Protein AF-A0AAW2HED7-F1 (afdb_monomer)

Mean predicted aligned error: 21.07 Å

InterPro domains:
  IPR002557 Chitin binding domain [PF01607] (7-56)
  IPR002557 Chitin binding domain [PS50940] (4-58)
  IPR002557 Chitin binding domain [SM00494] (5-58)
  IPR036508 Chitin binding domain superfamily [SSF57625] (6-62)
  IPR051940 Chitin-binding developmental regulator [PTHR23301] (7-84)

Foldseek 3Di:
DPPQQFDDAPDKAFDLQDQQWIFHHDPRHTDIDGHPDQWGQANVVRDTHHCVRSVNDNPPPPPPPVDDDDPDPDDDDDDDDDDDDDDDPDDDDPDDDDDDPPDDDDDDDDDPPPPPDDPDPDPDDPDDDD

pLDDT: mean 71.62, std 17.64, range [41.16, 96.69]

Solvent-accessible surface area (backbone atoms only — not comparable to full-atom values): 9237 Å² total; per-residue (Å²): 128,80,79,76,72,69,39,58,71,84,42,74,44,75,37,79,90,38,46,39,25,31,27,40,25,53,96,36,39,70,42,80,44,70,36,73,78,87,21,13,43,15,79,90,79,72,42,66,32,52,54,87,75,20,66,63,66,80,76,77,78,71,69,91,59,97,80,69,78,78,84,69,84,84,83,79,89,89,83,90,79,87,82,91,78,90,80,92,84,72,89,79,76,95,70,78,78,77,82,82,91,78,86,80,79,88,80,76,85,79,74,82,79,80,73,85,72,79,79,72,77,82,84,75,80,82,78,88,74,135

Radius of gyration: 33.47 Å; Cα contacts (8 Å, |Δi|>4): 113; chains: 1; bounding box: 69×90×71 Å

Secondary structure (DSSP, 8-state):
-PPP--PPTT-EEE-SS-TTEEEEEETTEEEEEE-STT-EEETTTTEEE-HHHHT--TT--S---S------------------------------PPP----------PPP-------PPP--------

Nearest PDB structures (foldseek):
  5hbf-assembly3_A  TM=8.554E-01  e=2.384E-03  Homo sapiens
  1dqc-assembly1_A  TM=6.980E-01  e=1.611E-03  Tachypleus tridentatus
  4zce-assembly1_B  TM=8.532E-01  e=6.779E-03  Dermatophagoides pteronyssinus
  8in6-assembly1_A  TM=8.258E-01  e=1.484E-02  Aplysia kurodai

Sequence (130 aa):
MKPVEFCEPGKYYPDPENCNAYYRCLLGELVKQYCLGGLHWNPETNVCDWPESAKCDKETFIQPDPSTTMSTPDSNEWGVSSTTETDDWWLTTTTRRPEEWWTNSPQTTERPMWTTEAVRPPMTTVRSYN

Organism: NCBI:txid328185

Structure (mmCIF, N/CA/C/O backbone):
data_AF-A0AAW2HED7-F1
#
_entry.id   AF-A0AAW2HED7-F1
#
loop_
_atom_site.group_PDB
_atom_site.id
_atom_site.type_symbol
_atom_site.label_atom_id
_atom_site.label_alt_id
_atom_site.label_comp_id
_atom_site.label_asy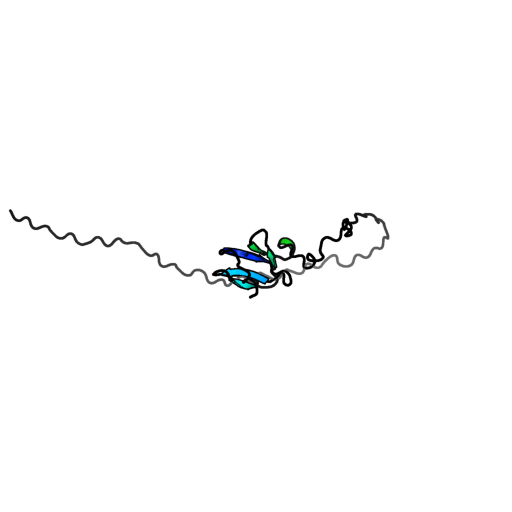m_id
_atom_site.label_entity_id
_atom_site.label_seq_id
_atom_site.pdbx_PDB_ins_code
_atom_site.Cartn_x
_atom_site.Cartn_y
_atom_site.Cartn_z
_atom_site.occupancy
_atom_site.B_iso_or_equiv
_atom_site.auth_seq_id
_atom_site.auth_comp_id
_atom_site.auth_asym_id
_atom_site.auth_atom_id
_atom_site.pdbx_PDB_model_num
ATOM 1 N N . MET A 1 1 ? -11.869 -16.720 23.137 1.00 47.03 1 MET A N 1
ATOM 2 C CA . MET A 1 1 ? -12.035 -15.614 22.170 1.00 47.03 1 MET A CA 1
ATOM 3 C C . MET A 1 1 ? -10.685 -15.422 21.508 1.00 47.03 1 MET A C 1
ATOM 5 O O . MET A 1 1 ? -9.718 -15.257 22.240 1.00 47.03 1 MET A O 1
ATOM 9 N N . LYS A 1 2 ? -10.575 -15.575 20.180 1.00 50.53 2 LYS A N 1
ATOM 10 C CA . LYS A 1 2 ? -9.324 -15.217 19.493 1.00 50.53 2 LYS A CA 1
ATOM 11 C C . LYS A 1 2 ? -9.091 -13.720 19.726 1.00 50.53 2 LYS A C 1
ATOM 13 O O . LYS A 1 2 ? -10.081 -12.986 19.677 1.00 50.53 2 LYS A O 1
ATOM 18 N N . PRO A 1 3 ? -7.863 -13.276 20.036 1.00 66.56 3 PRO A N 1
ATOM 19 C CA . PRO A 1 3 ? -7.585 -11.852 20.083 1.00 66.56 3 PRO A CA 1
ATOM 20 C C . PRO A 1 3 ? -7.974 -11.287 18.721 1.00 66.56 3 PRO A C 1
ATOM 22 O O . PRO A 1 3 ? -7.536 -11.793 17.689 1.00 66.56 3 PRO A O 1
ATOM 25 N N . VAL A 1 4 ? -8.889 -10.320 18.734 1.00 61.88 4 VAL A N 1
ATOM 26 C CA . VAL A 1 4 ? -9.180 -9.517 17.551 1.00 61.88 4 VAL A CA 1
ATOM 27 C C . VAL A 1 4 ? -7.843 -8.888 17.207 1.00 61.88 4 VAL A C 1
ATOM 29 O O . VAL A 1 4 ? -7.246 -8.243 18.070 1.00 61.88 4 VAL A O 1
ATOM 32 N N . GLU A 1 5 ? -7.310 -9.208 16.034 1.00 67.19 5 GLU A N 1
ATOM 33 C CA . GLU A 1 5 ? -6.019 -8.707 15.585 1.00 67.19 5 GLU A CA 1
ATOM 34 C C . GLU A 1 5 ? -6.178 -7.199 15.374 1.00 67.19 5 GLU A C 1
ATOM 36 O O . GLU A 1 5 ? -6.596 -6.727 14.321 1.00 67.19 5 GLU A O 1
ATOM 41 N N . PHE A 1 6 ? -5.992 -6.455 16.462 1.00 79.31 6 PHE A N 1
ATOM 42 C CA . PHE A 1 6 ? -6.182 -5.019 16.505 1.00 79.31 6 PHE A CA 1
ATOM 43 C C . PHE A 1 6 ? -5.044 -4.401 15.707 1.00 79.31 6 PHE A C 1
ATOM 45 O O . PHE A 1 6 ? -3.882 -4.465 16.107 1.00 79.31 6 PHE A O 1
ATOM 52 N N . CYS A 1 7 ? -5.383 -3.825 14.565 1.00 89.50 7 CYS A N 1
ATOM 53 C CA . CYS A 1 7 ? -4.440 -3.055 13.777 1.00 89.50 7 CYS A CA 1
ATOM 54 C C . CYS A 1 7 ? -4.417 -1.591 14.238 1.00 89.50 7 CYS A C 1
ATOM 56 O O . CYS A 1 7 ? -5.361 -1.092 14.858 1.00 89.50 7 CYS A O 1
ATOM 58 N N . GLU A 1 8 ? -3.343 -0.875 13.910 1.00 89.12 8 GLU A N 1
ATOM 59 C CA . GLU A 1 8 ? -3.239 0.557 14.192 1.00 89.12 8 GLU A CA 1
ATOM 60 C C . GLU A 1 8 ? -3.929 1.383 13.089 1.00 89.12 8 GLU A C 1
ATOM 62 O O . GLU A 1 8 ? -3.577 1.241 11.912 1.00 89.12 8 GLU A O 1
ATOM 67 N N . PRO A 1 9 ? -4.889 2.274 13.415 1.00 89.25 9 PRO A N 1
ATOM 68 C CA . PRO A 1 9 ? -5.552 3.112 12.419 1.00 89.25 9 PRO A CA 1
ATOM 69 C C . PRO A 1 9 ? -4.555 3.910 11.571 1.00 89.25 9 PRO A C 1
ATOM 71 O O . PRO A 1 9 ? -3.650 4.557 12.093 1.00 89.25 9 PRO A O 1
ATOM 74 N N . GLY A 1 10 ? -4.733 3.877 10.248 1.00 88.12 10 GLY A N 1
ATOM 75 C CA . GLY A 1 10 ? -3.834 4.552 9.305 1.00 88.12 10 GLY A CA 1
ATOM 76 C C . GLY A 1 10 ? -2.555 3.778 8.966 1.00 88.12 10 GLY A C 1
ATOM 77 O O . GLY A 1 10 ? -1.768 4.262 8.152 1.00 88.12 10 GLY A O 1
ATOM 78 N N . LYS A 1 11 ? -2.352 2.581 9.534 1.00 92.00 11 LYS A N 1
ATOM 79 C CA . LYS A 1 11 ? -1.313 1.645 9.090 1.00 92.00 11 LYS A CA 1
ATOM 80 C C . LYS A 1 11 ? -1.806 0.715 7.987 1.00 92.00 11 LYS A C 1
ATOM 82 O O . LYS A 1 11 ? -3.004 0.444 7.836 1.00 92.00 11 LYS A O 1
ATOM 87 N N . TYR A 1 12 ? -0.825 0.224 7.244 1.00 94.00 12 TYR A N 1
ATOM 88 C CA . TYR A 1 12 ? -0.974 -0.725 6.158 1.00 94.00 12 TYR A CA 1
ATOM 89 C C . TYR A 1 12 ? -0.082 -1.927 6.434 1.00 94.00 12 TYR A C 1
ATOM 91 O O . TYR A 1 12 ? 1.005 -1.776 6.991 1.00 94.00 12 TYR A O 1
ATOM 99 N N . TYR A 1 13 ? -0.544 -3.106 6.040 1.00 93.06 13 TYR A N 1
ATOM 100 C CA . TYR A 1 13 ? 0.163 -4.358 6.266 1.00 93.06 13 TYR A CA 1
ATOM 101 C C . TYR A 1 13 ? 0.216 -5.139 4.950 1.00 93.06 13 TYR A C 1
ATOM 103 O O . TYR A 1 13 ? -0.815 -5.244 4.284 1.00 93.06 13 TYR A O 1
ATOM 111 N N . PRO A 1 14 ? 1.378 -5.664 4.536 1.00 92.94 14 PRO A N 1
ATOM 112 C CA . PRO A 1 14 ? 1.464 -6.509 3.351 1.00 92.94 14 PRO A CA 1
ATOM 113 C C . PRO A 1 14 ? 0.683 -7.810 3.562 1.00 92.94 14 PRO A C 1
ATOM 115 O O . PRO A 1 14 ? 0.609 -8.321 4.681 1.00 92.94 14 PRO A O 1
ATOM 118 N N . ASP A 1 15 ? 0.114 -8.360 2.491 1.00 92.19 15 ASP A N 1
ATOM 119 C CA . ASP A 1 15 ? -0.393 -9.728 2.529 1.00 92.19 15 ASP A CA 1
ATOM 120 C C . ASP A 1 15 ? 0.764 -10.719 2.292 1.00 92.19 15 ASP A C 1
ATOM 122 O O . ASP A 1 15 ? 1.467 -10.596 1.287 1.00 92.19 15 ASP A O 1
ATOM 126 N N . PRO A 1 16 ? 0.984 -11.690 3.199 1.00 87.44 16 PRO A N 1
ATOM 127 C CA . PRO A 1 16 ? 2.124 -12.601 3.114 1.00 87.44 16 PRO A CA 1
ATOM 128 C C . PRO A 1 16 ? 1.988 -13.652 2.002 1.00 87.44 16 PRO A C 1
ATOM 130 O O . PRO A 1 16 ? 2.989 -14.200 1.551 1.00 87.44 16 PRO A O 1
ATOM 133 N N . GLU A 1 17 ? 0.770 -13.946 1.544 1.00 89.62 17 GLU A N 1
ATOM 134 C CA . GLU A 1 17 ? 0.503 -14.965 0.520 1.00 89.62 17 GLU A CA 1
ATOM 135 C C . GLU A 1 17 ? 0.346 -14.332 -0.870 1.00 89.62 17 GLU A C 1
ATOM 137 O O . GLU A 1 17 ? 0.643 -14.940 -1.908 1.00 89.62 17 GLU A O 1
ATOM 142 N N . ASN A 1 18 ? -0.113 -13.081 -0.915 1.00 91.69 18 ASN A N 1
ATOM 143 C CA . ASN A 1 18 ? -0.451 -12.390 -2.142 1.00 91.69 18 ASN A CA 1
ATOM 144 C C . ASN A 1 18 ? 0.184 -11.001 -2.225 1.00 91.69 18 ASN A C 1
ATOM 146 O O . ASN A 1 18 ? -0.369 -10.018 -1.760 1.00 91.69 18 ASN A O 1
ATOM 150 N N . CYS A 1 19 ? 1.274 -10.908 -2.982 1.00 93.56 19 CYS A N 1
ATOM 151 C CA . CYS A 1 19 ? 1.955 -9.654 -3.299 1.00 93.56 19 CYS A CA 1
ATOM 152 C C . CYS A 1 19 ? 1.088 -8.563 -3.932 1.00 93.56 19 CYS A C 1
ATOM 154 O O . CYS A 1 19 ? 1.420 -7.387 -3.822 1.00 93.56 19 CYS A O 1
ATOM 156 N N . ASN A 1 20 ? -0.002 -8.921 -4.611 1.00 95.31 20 ASN A N 1
ATOM 157 C CA . ASN A 1 20 ? -0.938 -7.943 -5.161 1.00 95.31 20 ASN A CA 1
ATOM 158 C C . ASN A 1 20 ? -1.915 -7.412 -4.095 1.00 95.31 20 ASN A C 1
ATOM 160 O O . ASN A 1 20 ? -2.642 -6.460 -4.358 1.00 95.31 20 ASN A O 1
ATOM 164 N N . ALA A 1 21 ? -1.945 -7.998 -2.898 1.00 95.06 21 ALA A N 1
ATOM 165 C CA . ALA A 1 21 ? -2.844 -7.618 -1.823 1.00 95.06 21 ALA A CA 1
ATOM 166 C C . ALA A 1 21 ? -2.115 -6.961 -0.644 1.00 95.06 21 ALA A C 1
ATOM 168 O O . ALA A 1 21 ? -0.947 -7.218 -0.359 1.00 95.06 21 ALA A O 1
ATOM 169 N N . TYR A 1 22 ? -2.851 -6.119 0.069 1.00 95.31 22 TYR A N 1
ATOM 170 C CA . TYR A 1 22 ? -2.434 -5.511 1.326 1.00 95.31 22 TYR A CA 1
ATOM 171 C C . TYR A 1 22 ? -3.654 -5.305 2.221 1.00 95.31 22 TYR A C 1
ATOM 173 O O . TYR A 1 22 ? -4.794 -5.332 1.759 1.00 95.31 22 TYR A O 1
ATOM 181 N N . TYR A 1 23 ? -3.438 -5.075 3.506 1.00 95.50 23 TYR A N 1
ATOM 182 C CA . TYR A 1 23 ? -4.482 -4.767 4.468 1.00 95.50 23 TYR A CA 1
ATOM 183 C C . TYR A 1 23 ? -4.377 -3.315 4.902 1.00 95.50 23 TYR A C 1
ATOM 185 O O . TYR A 1 23 ? -3.292 -2.821 5.209 1.00 95.50 23 TYR A O 1
ATOM 193 N N . ARG A 1 24 ? -5.518 -2.632 4.963 1.00 94.38 24 ARG A N 1
ATOM 194 C CA . ARG A 1 24 ? -5.629 -1.285 5.518 1.00 94.38 24 ARG A CA 1
ATOM 195 C C . ARG A 1 24 ? -6.393 -1.347 6.826 1.00 94.38 24 ARG A C 1
ATOM 197 O O . ARG A 1 24 ? -7.462 -1.953 6.878 1.00 94.38 24 ARG A O 1
ATOM 204 N N . CYS A 1 25 ? -5.865 -0.704 7.860 1.00 93.50 25 CYS A N 1
ATOM 205 C CA . CYS A 1 25 ? -6.548 -0.683 9.140 1.00 93.50 25 CYS A CA 1
ATOM 206 C C . CYS A 1 25 ? -7.688 0.339 9.153 1.00 93.50 25 CYS A C 1
ATOM 208 O O . CYS A 1 25 ? -7.445 1.550 9.083 1.00 93.50 25 CYS A O 1
ATOM 210 N N . LEU A 1 26 ? -8.925 -0.142 9.272 1.00 90.06 26 LEU A N 1
ATOM 211 C CA . LEU A 1 26 ? -10.129 0.675 9.394 1.00 90.06 26 LEU A CA 1
ATOM 212 C C . LEU A 1 26 ? -10.843 0.308 10.694 1.00 90.06 26 LEU A C 1
ATOM 214 O O . LEU A 1 26 ? -11.253 -0.828 10.875 1.00 90.06 26 LEU A O 1
ATOM 218 N N . LEU A 1 27 ? -10.990 1.275 11.605 1.00 88.62 27 LEU A N 1
ATOM 219 C CA . LEU A 1 27 ? -11.689 1.090 12.888 1.00 88.62 27 LEU A CA 1
ATOM 220 C C . LEU A 1 27 ? -11.161 -0.087 13.741 1.00 88.62 27 LEU A C 1
ATOM 222 O O . LEU A 1 27 ? -11.912 -0.679 14.507 1.00 88.62 27 LEU A O 1
ATOM 226 N N . GLY A 1 28 ? -9.864 -0.400 13.633 1.00 88.12 28 GLY A N 1
ATOM 227 C CA . GLY A 1 28 ? -9.235 -1.517 14.350 1.00 88.12 28 GLY A CA 1
ATOM 228 C C . GLY A 1 28 ? -9.355 -2.870 13.644 1.00 88.12 28 GLY A C 1
ATOM 229 O O . GLY A 1 28 ? -8.878 -3.864 14.182 1.00 88.12 28 GLY A O 1
ATOM 230 N N . GLU A 1 29 ? -9.936 -2.909 12.442 1.00 89.44 29 GLU A N 1
ATOM 231 C CA . GLU A 1 29 ? -10.059 -4.111 11.619 1.00 89.44 29 GLU A CA 1
ATOM 232 C C . GLU A 1 29 ? -9.194 -4.021 10.354 1.00 89.44 29 GLU A C 1
ATOM 234 O O . GLU A 1 29 ? -9.135 -2.991 9.671 1.00 89.44 29 GLU A O 1
ATOM 239 N N . LEU A 1 30 ? -8.516 -5.123 10.027 1.00 91.31 30 LEU A N 1
ATOM 240 C CA . LEU A 1 30 ? -7.738 -5.259 8.800 1.00 91.31 30 LEU A CA 1
ATOM 241 C C . LEU A 1 30 ? -8.671 -5.517 7.617 1.00 91.31 30 LEU A C 1
ATOM 243 O O . LEU A 1 30 ? -9.271 -6.583 7.491 1.00 91.31 30 LEU A O 1
ATOM 247 N N . VAL A 1 31 ? -8.751 -4.552 6.707 1.00 93.25 31 VAL A N 1
ATOM 248 C CA . VAL A 1 31 ? -9.537 -4.677 5.481 1.00 93.25 31 VAL A CA 1
ATOM 249 C C . VAL A 1 31 ? -8.606 -4.959 4.312 1.00 93.25 31 VAL A C 1
ATOM 251 O O . VAL A 1 31 ? -7.773 -4.123 3.959 1.00 93.25 31 VAL A O 1
ATOM 254 N N . LYS A 1 32 ? -8.761 -6.135 3.694 1.00 95.38 32 LYS A N 1
ATOM 255 C CA . LYS A 1 32 ? -7.976 -6.550 2.525 1.00 95.38 32 LYS A CA 1
ATOM 256 C C . LYS A 1 32 ? -8.301 -5.679 1.315 1.00 95.38 32 LYS A C 1
ATOM 258 O O . LYS A 1 32 ? -9.469 -5.425 1.022 1.00 95.38 32 LYS A O 1
ATOM 263 N N . GLN A 1 33 ? -7.275 -5.237 0.612 1.00 96.19 33 GLN A N 1
ATOM 264 C CA . GLN A 1 33 ? -7.314 -4.418 -0.592 1.00 96.19 33 GLN A CA 1
ATOM 265 C C . GLN A 1 33 ? -6.356 -5.015 -1.624 1.00 96.19 33 GLN A C 1
ATOM 267 O O . GLN A 1 33 ? -5.424 -5.733 -1.269 1.00 96.19 33 GLN A O 1
ATOM 272 N N . TYR A 1 34 ? -6.588 -4.707 -2.897 1.00 96.56 34 TYR A N 1
ATOM 273 C CA . TYR A 1 34 ? -5.767 -5.188 -4.002 1.00 96.56 34 TYR A CA 1
ATOM 274 C C . TYR A 1 34 ? -5.201 -4.016 -4.791 1.00 96.56 34 TYR A C 1
ATOM 276 O O . TYR A 1 34 ? -5.876 -3.004 -5.006 1.00 96.56 34 TYR A O 1
ATOM 284 N N . CYS A 1 35 ? -3.956 -4.164 -5.216 1.00 96.50 35 CYS A N 1
ATOM 285 C CA . CYS A 1 35 ? -3.306 -3.275 -6.152 1.00 96.50 35 CYS A CA 1
ATOM 286 C C . CYS A 1 35 ? -3.898 -3.457 -7.553 1.00 96.50 35 CYS A C 1
ATOM 288 O O . CYS A 1 35 ? -4.297 -4.552 -7.952 1.00 96.50 35 CYS A O 1
ATOM 290 N N . LEU A 1 36 ? -3.972 -2.366 -8.314 1.00 96.00 36 LEU A N 1
ATOM 291 C CA . LEU A 1 36 ? -4.511 -2.409 -9.670 1.00 96.00 36 LEU A CA 1
ATOM 292 C C . LEU A 1 36 ? -3.549 -3.144 -10.610 1.00 96.00 36 LEU A C 1
ATOM 294 O O . LEU A 1 36 ? -2.350 -2.875 -10.620 1.00 96.00 36 LEU A O 1
ATOM 298 N N . GLY A 1 37 ? -4.092 -4.032 -11.444 1.00 92.81 37 GLY A N 1
ATOM 299 C CA . GLY A 1 37 ? -3.314 -4.774 -12.436 1.00 92.81 37 GLY A CA 1
ATOM 300 C C . GLY A 1 37 ? -2.252 -5.681 -11.808 1.00 92.81 37 GLY A C 1
ATOM 301 O O . GLY A 1 37 ? -2.445 -6.220 -10.724 1.00 92.81 37 GLY A O 1
ATOM 302 N N . GLY A 1 38 ? -1.125 -5.850 -12.499 1.00 92.00 38 GLY A N 1
ATOM 303 C CA . GLY A 1 38 ? 0.016 -6.651 -12.034 1.00 92.00 38 GLY A CA 1
ATOM 304 C C . GLY A 1 38 ? 0.939 -5.939 -11.038 1.00 92.00 38 GLY A C 1
ATOM 305 O O . GLY A 1 38 ? 2.095 -6.331 -10.918 1.00 92.00 38 GLY A O 1
ATOM 306 N N . LEU A 1 39 ? 0.477 -4.872 -10.376 1.00 96.12 39 LEU A N 1
ATOM 307 C CA . LEU A 1 39 ? 1.266 -4.152 -9.375 1.00 96.12 39 LEU A CA 1
ATOM 308 C C . LEU A 1 39 ? 1.301 -4.919 -8.052 1.00 96.12 39 LEU A C 1
ATOM 310 O O . LEU A 1 39 ? 0.348 -5.616 -7.695 1.00 96.12 39 LEU A O 1
ATOM 314 N N . HIS A 1 40 ? 2.387 -4.756 -7.311 1.00 96.19 40 HIS A N 1
ATOM 315 C CA . HIS A 1 40 ? 2.599 -5.362 -6.005 1.00 96.19 40 HIS A CA 1
ATOM 316 C C . HIS A 1 40 ? 2.628 -4.294 -4.913 1.00 96.19 40 HIS A C 1
ATOM 318 O O . HIS A 1 40 ? 3.036 -3.156 -5.139 1.00 96.19 40 HIS A O 1
ATOM 324 N N . TRP A 1 41 ? 2.185 -4.659 -3.716 1.00 96.62 41 TRP A N 1
ATOM 325 C CA . TRP A 1 41 ? 2.271 -3.780 -2.562 1.00 96.62 41 TRP A CA 1
ATOM 326 C C . TRP A 1 41 ? 3.729 -3.607 -2.129 1.00 96.62 41 TRP A C 1
ATOM 328 O O . TRP A 1 41 ? 4.403 -4.590 -1.824 1.00 96.62 41 TRP A O 1
ATOM 338 N N . ASN A 1 42 ? 4.196 -2.361 -2.075 1.00 95.56 42 ASN A N 1
ATOM 339 C CA . ASN A 1 42 ? 5.505 -2.003 -1.548 1.00 95.56 42 ASN A CA 1
ATOM 340 C C . ASN A 1 42 ? 5.356 -1.528 -0.084 1.00 95.56 42 ASN A C 1
ATOM 342 O O . ASN A 1 42 ? 4.831 -0.433 0.151 1.00 95.56 42 ASN A O 1
ATOM 346 N N . PRO A 1 43 ? 5.807 -2.312 0.917 1.00 92.25 43 PRO A N 1
ATOM 347 C CA . PRO A 1 43 ? 5.690 -1.940 2.327 1.00 92.25 43 PRO A CA 1
ATOM 348 C C . PRO A 1 43 ? 6.636 -0.801 2.744 1.00 92.25 43 PRO A C 1
ATOM 350 O O . PRO A 1 43 ? 6.383 -0.161 3.764 1.00 92.25 43 PRO A O 1
ATOM 353 N N . GLU A 1 44 ? 7.696 -0.511 1.979 1.00 92.81 44 GLU A N 1
ATOM 354 C CA . GLU A 1 44 ? 8.621 0.594 2.277 1.00 92.81 44 GLU A CA 1
ATOM 355 C C . GLU A 1 44 ? 7.969 1.952 1.993 1.00 92.81 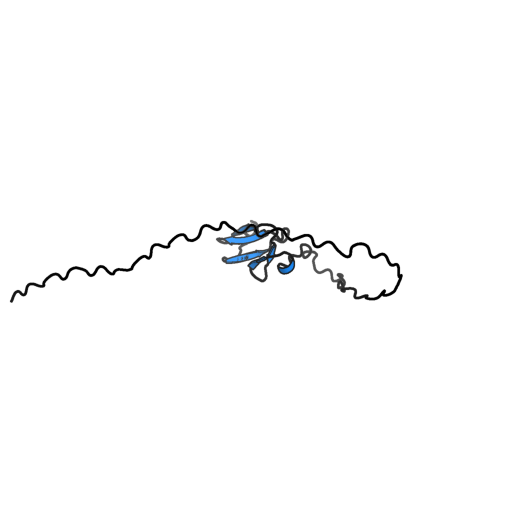44 GLU A C 1
ATOM 357 O O . GLU A 1 44 ? 8.098 2.901 2.768 1.00 92.81 44 GLU A O 1
ATOM 362 N N . THR A 1 45 ? 7.230 2.040 0.887 1.00 94.44 45 THR A N 1
ATOM 363 C CA . THR A 1 45 ? 6.598 3.280 0.413 1.00 94.44 45 THR A CA 1
ATOM 364 C C . THR A 1 45 ? 5.096 3.340 0.695 1.00 94.44 45 THR A C 1
ATOM 366 O O . THR A 1 45 ? 4.490 4.400 0.545 1.00 94.44 45 THR A O 1
ATOM 369 N N . ASN A 1 46 ? 4.499 2.238 1.159 1.00 94.56 46 ASN A N 1
ATOM 370 C CA . ASN A 1 46 ? 3.060 2.071 1.381 1.00 94.56 46 ASN A CA 1
ATOM 371 C C . ASN A 1 46 ? 2.210 2.396 0.142 1.00 94.56 46 ASN A C 1
ATOM 373 O O . ASN A 1 46 ? 1.142 3.009 0.245 1.00 94.56 46 ASN A O 1
ATOM 377 N N . VAL A 1 47 ? 2.688 2.000 -1.037 1.00 95.38 47 VAL A N 1
ATOM 378 C CA . VAL A 1 47 ? 1.965 2.160 -2.303 1.00 95.38 47 VAL A CA 1
ATOM 379 C C . VAL A 1 47 ? 2.076 0.906 -3.160 1.00 95.38 47 VAL A C 1
ATOM 381 O O . VAL A 1 47 ? 2.947 0.063 -2.967 1.00 95.38 47 VAL A O 1
ATOM 384 N N . CYS A 1 48 ? 1.172 0.786 -4.127 1.00 96.69 48 CYS A N 1
ATOM 385 C CA . CYS A 1 48 ? 1.278 -0.223 -5.169 1.00 96.69 48 CYS A CA 1
ATOM 386 C C . CYS A 1 48 ? 2.336 0.205 -6.186 1.00 96.69 48 CYS A C 1
ATOM 388 O O . CYS A 1 48 ? 2.216 1.279 -6.776 1.00 96.69 48 CYS A O 1
ATOM 390 N N . ASP A 1 49 ? 3.336 -0.639 -6.396 1.00 96.62 49 ASP A N 1
ATOM 391 C CA . ASP A 1 49 ? 4.471 -0.388 -7.278 1.00 96.62 49 ASP A CA 1
ATOM 392 C C . ASP A 1 49 ? 4.735 -1.608 -8.173 1.00 96.62 49 ASP A C 1
ATOM 394 O O . ASP A 1 49 ? 4.084 -2.653 -8.062 1.00 96.62 49 ASP A O 1
ATOM 398 N N . TRP A 1 50 ? 5.669 -1.479 -9.104 1.00 95.38 50 TRP A N 1
ATOM 399 C CA . TRP A 1 50 ? 6.084 -2.582 -9.955 1.00 95.38 50 TRP A CA 1
ATOM 400 C C . TRP A 1 50 ? 6.702 -3.715 -9.124 1.00 95.38 50 TRP A C 1
ATOM 402 O O . TRP A 1 50 ? 7.400 -3.435 -8.146 1.00 95.38 50 TRP A O 1
ATOM 412 N N . PRO A 1 51 ? 6.508 -4.989 -9.516 1.00 92.50 51 PRO A N 1
ATOM 413 C CA . PRO A 1 51 ? 7.040 -6.144 -8.786 1.00 92.50 51 PRO A CA 1
ATOM 414 C C . PRO A 1 51 ? 8.537 -6.051 -8.459 1.00 92.50 51 PRO A C 1
ATOM 416 O O . PRO A 1 51 ? 8.945 -6.426 -7.363 1.00 92.50 51 PRO A O 1
ATOM 419 N N . GLU A 1 52 ? 9.329 -5.495 -9.380 1.00 90.38 52 GLU A N 1
ATOM 420 C CA . GLU A 1 52 ? 10.779 -5.285 -9.251 1.00 90.38 52 GLU A CA 1
ATOM 421 C C . GLU A 1 52 ? 11.148 -4.303 -8.123 1.00 90.38 52 GLU A C 1
ATOM 423 O O . GLU A 1 52 ? 12.165 -4.472 -7.453 1.00 90.38 52 GLU A O 1
ATOM 428 N N . SER A 1 53 ? 10.309 -3.288 -7.898 1.00 93.44 53 SER A N 1
ATOM 429 C CA . SER A 1 53 ? 10.494 -2.260 -6.865 1.00 93.44 53 SER A CA 1
ATOM 430 C C . SER A 1 53 ? 9.893 -2.685 -5.524 1.00 93.44 53 SER A C 1
ATOM 432 O O . SER A 1 53 ? 10.482 -2.462 -4.468 1.00 93.44 53 SER A O 1
ATOM 434 N N . ALA A 1 54 ? 8.731 -3.345 -5.561 1.00 91.75 54 ALA A N 1
ATOM 435 C CA . ALA A 1 54 ? 8.000 -3.771 -4.373 1.00 91.75 54 ALA A CA 1
ATOM 436 C C . ALA A 1 54 ? 8.713 -4.867 -3.568 1.00 91.75 54 ALA A C 1
ATOM 438 O O . ALA A 1 54 ? 8.398 -5.026 -2.390 1.00 91.75 54 ALA A O 1
ATOM 439 N N 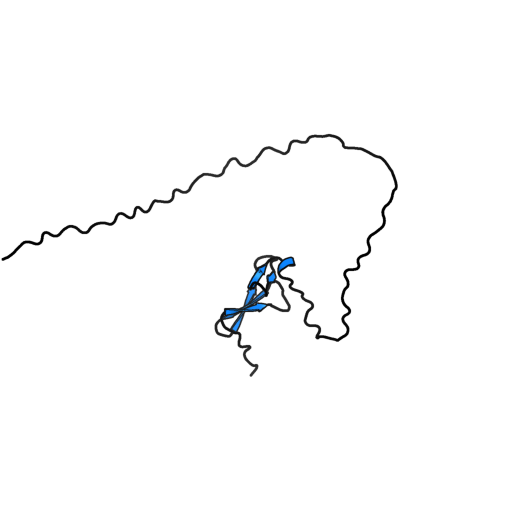. LYS A 1 55 ? 9.635 -5.621 -4.194 1.00 86.75 55 LYS A N 1
ATOM 440 C CA . LYS A 1 55 ? 10.425 -6.702 -3.567 1.00 86.75 55 LYS A CA 1
ATOM 441 C C . LYS A 1 55 ? 9.570 -7.632 -2.701 1.00 86.75 55 LYS A C 1
ATOM 443 O O . LYS A 1 55 ? 9.930 -8.003 -1.588 1.00 86.75 55 LYS A O 1
ATOM 448 N N . CYS A 1 56 ? 8.381 -7.960 -3.201 1.00 86.19 56 CYS A N 1
ATOM 449 C CA . CYS A 1 56 ? 7.505 -8.888 -2.511 1.00 86.19 56 CYS A CA 1
ATOM 450 C C . CYS A 1 56 ? 7.994 -10.314 -2.765 1.00 86.19 56 CYS A C 1
ATOM 452 O O . CYS A 1 56 ? 7.629 -10.943 -3.763 1.00 86.19 56 CYS A O 1
ATOM 454 N N . ASP A 1 57 ? 8.827 -10.805 -1.855 1.00 76.88 57 ASP A N 1
ATOM 455 C CA . ASP A 1 57 ? 9.309 -12.176 -1.865 1.00 76.88 57 ASP A CA 1
ATOM 456 C C . ASP A 1 57 ? 8.295 -13.072 -1.152 1.00 76.88 57 ASP A C 1
ATOM 458 O O . ASP A 1 57 ? 8.124 -13.015 0.066 1.00 76.88 57 ASP A O 1
ATOM 462 N N . LYS A 1 58 ? 7.632 -13.952 -1.910 1.00 65.62 58 LYS A N 1
ATOM 463 C CA . LYS A 1 58 ? 6.683 -14.952 -1.378 1.00 65.62 58 LYS A CA 1
ATOM 464 C C . LYS A 1 58 ? 7.355 -16.019 -0.490 1.00 65.62 58 LYS A C 1
ATOM 466 O O . LYS A 1 58 ? 6.680 -16.926 -0.016 1.00 65.62 58 LYS A O 1
ATOM 471 N N . GLU A 1 59 ? 8.670 -15.936 -0.278 1.00 59.94 59 GLU A N 1
ATOM 472 C CA . GLU A 1 59 ? 9.492 -16.975 0.357 1.00 59.94 59 GLU A CA 1
ATOM 473 C C . GLU A 1 59 ? 10.066 -16.591 1.731 1.00 59.94 59 GLU A C 1
ATOM 475 O O . GLU A 1 59 ? 11.056 -17.164 2.174 1.00 59.94 59 GLU A O 1
ATOM 480 N N . THR A 1 60 ? 9.463 -15.652 2.462 1.00 51.03 60 THR A N 1
ATOM 481 C CA . THR A 1 60 ? 9.977 -15.247 3.789 1.00 51.03 60 THR A CA 1
ATOM 482 C C . THR A 1 60 ? 9.041 -15.579 4.947 1.00 51.03 60 THR A C 1
ATOM 484 O O . THR A 1 60 ? 8.756 -14.740 5.789 1.00 51.03 60 THR A O 1
ATOM 487 N N . PHE A 1 61 ? 8.624 -16.847 5.047 1.00 50.75 61 PHE A N 1
ATOM 488 C CA . PHE A 1 61 ? 8.227 -17.446 6.336 1.00 50.75 61 PHE A CA 1
ATOM 489 C C . PHE A 1 61 ? 8.726 -18.891 6.526 1.00 50.75 61 PHE A C 1
ATOM 491 O O . PHE A 1 61 ? 8.162 -19.643 7.323 1.00 50.75 61 PHE A O 1
ATOM 498 N N . ILE A 1 62 ? 9.829 -19.286 5.876 1.00 48.72 62 ILE A N 1
ATOM 499 C CA . ILE A 1 62 ? 10.691 -20.293 6.505 1.00 48.72 62 ILE A CA 1
ATOM 500 C C . ILE A 1 62 ? 11.388 -19.541 7.640 1.00 48.72 62 ILE A C 1
ATOM 502 O O . ILE A 1 62 ? 12.070 -18.544 7.412 1.00 48.72 62 ILE A O 1
ATOM 506 N N . GLN A 1 63 ? 11.113 -19.952 8.877 1.00 51.53 63 GLN A N 1
ATOM 507 C CA . GLN A 1 63 ? 11.801 -19.470 10.075 1.00 51.53 63 GLN A CA 1
ATOM 508 C C . GLN A 1 63 ? 13.319 -19.424 9.832 1.00 51.53 63 GLN A C 1
ATOM 510 O O . GLN A 1 63 ? 13.793 -20.196 9.002 1.00 51.53 63 GLN A O 1
ATOM 515 N N . PRO A 1 64 ? 14.098 -18.577 10.531 1.00 46.72 64 PRO A N 1
ATOM 516 C CA . PRO A 1 64 ? 15.551 -18.635 10.439 1.00 46.72 64 PRO A CA 1
ATOM 517 C C . PRO A 1 64 ? 16.032 -20.002 10.942 1.00 46.72 64 PRO A C 1
ATOM 519 O O . PRO A 1 64 ? 16.328 -20.185 12.120 1.00 46.72 64 PRO A O 1
ATOM 522 N N . ASP A 1 65 ? 16.090 -20.979 10.047 1.00 56.88 65 ASP A N 1
ATOM 523 C CA . ASP A 1 65 ? 17.001 -22.089 10.183 1.00 56.88 65 ASP A CA 1
ATOM 524 C C . ASP A 1 65 ? 18.400 -21.491 9.952 1.00 56.88 65 ASP A C 1
ATOM 526 O O . ASP A 1 65 ? 18.606 -20.782 8.962 1.00 56.88 65 ASP A O 1
ATOM 530 N N . PRO A 1 66 ? 19.375 -21.704 10.851 1.00 55.03 66 PRO A N 1
ATOM 531 C CA . PRO A 1 66 ? 20.742 -21.218 10.670 1.00 55.03 66 PRO A CA 1
ATOM 532 C C . PRO A 1 66 ? 21.465 -21.822 9.447 1.00 55.03 66 PRO A C 1
ATOM 534 O O . PRO A 1 66 ? 22.656 -21.568 9.262 1.00 55.03 66 PRO A O 1
ATOM 537 N N . SER A 1 67 ? 20.787 -22.594 8.596 1.00 54.03 67 SER A N 1
ATOM 538 C CA . SER A 1 67 ? 21.308 -23.114 7.339 1.00 54.03 67 SER A CA 1
ATOM 539 C C . SER A 1 67 ? 20.508 -22.614 6.129 1.00 54.03 67 SER A C 1
ATOM 541 O O . SER A 1 67 ? 19.776 -23.351 5.478 1.00 54.03 67 SER A O 1
ATOM 543 N N . THR A 1 68 ? 20.651 -21.343 5.762 1.00 48.91 68 THR A N 1
ATOM 544 C CA . THR A 1 68 ? 20.429 -20.940 4.364 1.00 48.91 68 THR A CA 1
ATOM 545 C C . THR A 1 68 ? 21.596 -20.082 3.924 1.00 48.91 68 THR A C 1
ATOM 547 O O . THR A 1 68 ? 21.666 -18.873 4.129 1.00 48.91 68 THR A O 1
ATOM 550 N N . THR A 1 69 ? 22.573 -20.809 3.395 1.00 46.19 69 THR A N 1
ATOM 551 C CA . THR A 1 69 ? 23.700 -20.354 2.597 1.00 46.19 69 THR A CA 1
ATOM 552 C C . THR A 1 69 ? 23.300 -19.180 1.713 1.00 46.19 69 THR A C 1
ATOM 554 O O . THR A 1 69 ? 22.356 -19.277 0.934 1.00 46.19 69 THR A O 1
ATOM 557 N N . MET A 1 70 ? 24.051 -18.085 1.844 1.00 54.94 70 MET A N 1
ATOM 558 C CA . MET A 1 70 ? 24.083 -16.968 0.908 1.00 54.94 70 MET A CA 1
ATOM 559 C C . MET A 1 70 ? 23.999 -17.487 -0.529 1.00 54.94 70 MET A C 1
ATOM 561 O O . MET A 1 70 ? 24.927 -18.148 -0.996 1.00 54.94 70 MET A O 1
ATOM 565 N N . SER A 1 71 ? 22.926 -17.157 -1.243 1.00 48.19 71 SER A N 1
ATOM 566 C CA . SER A 1 71 ? 22.946 -17.201 -2.702 1.00 48.19 71 SER A CA 1
ATOM 567 C C . SER A 1 71 ? 23.902 -16.110 -3.166 1.00 48.19 71 SER A C 1
ATOM 569 O O . SER A 1 71 ? 23.551 -14.935 -3.273 1.00 48.19 71 SER A O 1
ATOM 571 N N . THR A 1 72 ? 25.156 -16.500 -3.354 1.00 57.50 72 THR A N 1
ATOM 572 C CA . THR A 1 72 ? 26.160 -15.732 -4.077 1.00 57.50 72 THR A CA 1
ATOM 573 C C . THR A 1 72 ? 25.649 -15.442 -5.492 1.00 57.50 72 THR A C 1
ATOM 575 O O . THR A 1 72 ? 25.170 -16.370 -6.147 1.00 57.50 72 THR A O 1
ATOM 578 N N . PRO A 1 73 ? 25.772 -14.213 -6.021 1.00 56.19 73 PRO A N 1
ATOM 579 C CA . PRO A 1 73 ? 25.776 -14.024 -7.463 1.00 56.19 73 PRO A CA 1
ATOM 580 C C . PRO A 1 73 ? 27.071 -14.650 -7.988 1.00 56.19 73 PRO A C 1
ATOM 582 O O . PRO A 1 73 ? 28.159 -14.123 -7.758 1.00 56.19 73 PRO A O 1
ATOM 585 N N . ASP A 1 74 ? 26.957 -15.819 -8.614 1.00 52.91 74 ASP A N 1
ATOM 586 C CA . ASP A 1 74 ? 28.079 -16.494 -9.258 1.00 52.91 74 ASP A CA 1
ATOM 587 C C . ASP A 1 74 ? 28.534 -15.637 -10.444 1.00 52.91 74 ASP A C 1
ATOM 589 O O . ASP A 1 74 ? 27.919 -15.585 -11.510 1.00 52.91 74 ASP A O 1
ATOM 593 N N . SER A 1 75 ? 29.587 -14.866 -10.203 1.00 65.38 75 SER A N 1
ATOM 594 C CA . SER A 1 75 ? 30.371 -14.208 -11.227 1.00 65.38 75 SER A CA 1
ATOM 595 C C . SER A 1 75 ? 31.299 -15.242 -11.859 1.00 65.38 75 SER A C 1
ATOM 597 O O . SER A 1 75 ? 32.370 -15.519 -11.315 1.00 65.38 75 SER A O 1
ATOM 599 N N . ASN A 1 76 ? 30.940 -15.764 -13.030 1.00 65.81 76 ASN A N 1
ATOM 600 C CA . ASN A 1 76 ? 31.924 -16.321 -13.952 1.00 65.81 76 ASN A CA 1
ATOM 601 C C . ASN A 1 76 ? 31.667 -15.892 -15.406 1.00 65.81 76 ASN A C 1
ATOM 603 O O . ASN A 1 76 ? 30.855 -16.422 -16.157 1.00 65.81 76 ASN A O 1
ATOM 607 N N . GLU A 1 77 ? 32.438 -14.880 -15.779 1.00 58.09 77 GLU A N 1
ATOM 608 C CA . GLU A 1 77 ? 32.712 -14.399 -17.124 1.00 58.09 77 GLU A CA 1
ATOM 609 C C . GLU A 1 77 ? 33.826 -15.274 -17.755 1.00 58.09 77 GLU A C 1
ATOM 611 O O . GLU A 1 77 ? 34.806 -15.574 -17.077 1.00 58.09 77 GLU A O 1
ATOM 616 N N . TRP A 1 78 ? 33.683 -15.632 -19.041 1.00 48.31 78 TRP A N 1
ATOM 617 C CA . TRP A 1 78 ? 34.702 -15.734 -20.118 1.00 48.31 78 TRP A CA 1
ATOM 618 C C . TRP A 1 78 ? 34.581 -16.957 -21.036 1.00 48.31 78 TRP A C 1
ATOM 620 O O . TRP A 1 78 ? 34.803 -18.102 -20.656 1.00 48.31 78 TRP A O 1
ATOM 630 N N . GLY A 1 79 ? 34.348 -16.650 -22.314 1.00 41.16 79 GLY A N 1
ATOM 631 C CA . GLY A 1 79 ? 34.417 -17.569 -23.444 1.00 41.16 79 GLY A CA 1
ATOM 632 C C . GLY A 1 79 ? 34.343 -16.819 -24.775 1.00 41.16 79 GLY A C 1
ATOM 633 O O . GLY A 1 79 ? 33.485 -17.106 -25.600 1.00 41.16 79 GLY A O 1
ATOM 634 N N . VAL A 1 80 ? 35.210 -15.823 -24.981 1.00 49.41 80 VAL A N 1
ATOM 635 C CA . VAL A 1 80 ? 35.505 -15.297 -26.324 1.00 49.41 80 VAL A CA 1
ATOM 636 C C . VAL A 1 80 ? 36.445 -16.284 -27.025 1.00 49.41 80 VAL A C 1
ATOM 638 O O . VAL A 1 80 ? 37.540 -16.530 -26.529 1.00 49.41 80 VAL A O 1
ATOM 641 N N . SER A 1 81 ? 36.046 -16.846 -28.174 1.00 50.97 81 SER A N 1
ATOM 642 C CA . SER A 1 81 ? 36.556 -16.427 -29.496 1.00 50.97 81 SER A CA 1
ATOM 643 C C . SER A 1 81 ? 36.196 -17.402 -30.636 1.00 50.97 81 SER A C 1
ATOM 645 O O . SER A 1 81 ? 36.436 -18.600 -30.547 1.00 50.97 81 SER A O 1
ATOM 647 N N . SER A 1 82 ? 35.748 -16.807 -31.748 1.00 54.12 82 SER A N 1
ATOM 648 C CA . SER A 1 82 ? 36.028 -17.164 -33.150 1.00 54.12 82 SER A CA 1
ATOM 649 C C . SER A 1 82 ? 35.595 -18.524 -33.718 1.00 54.12 82 SER A C 1
ATOM 651 O O . SER A 1 82 ? 36.367 -19.476 -33.735 1.00 54.12 82 SER A O 1
ATOM 653 N N . THR A 1 83 ? 34.478 -18.514 -34.450 1.00 50.91 83 THR A N 1
ATOM 654 C CA . THR A 1 83 ? 34.464 -19.083 -35.809 1.00 50.91 83 THR A CA 1
ATOM 655 C C . THR A 1 83 ? 33.864 -18.068 -36.773 1.00 50.91 83 THR A C 1
ATOM 657 O O . THR A 1 83 ? 32.708 -17.669 -36.656 1.00 50.91 83 THR A O 1
ATOM 660 N N . THR A 1 84 ? 34.704 -17.621 -37.697 1.00 53.53 84 THR A N 1
ATOM 661 C CA . THR A 1 84 ? 34.359 -16.934 -38.937 1.00 53.53 84 THR A CA 1
ATOM 662 C C . THR A 1 84 ? 33.411 -17.787 -39.772 1.00 53.53 84 THR A C 1
ATOM 664 O O . THR A 1 84 ? 33.810 -18.874 -40.173 1.00 53.53 84 THR A O 1
ATOM 667 N N . GLU A 1 85 ? 32.235 -17.274 -40.125 1.00 59.41 85 GLU A N 1
ATOM 668 C CA . GLU A 1 85 ? 31.684 -17.539 -41.454 1.00 59.41 85 GLU A CA 1
ATOM 669 C C . GLU A 1 85 ? 30.751 -16.405 -41.876 1.00 59.41 85 GLU A C 1
ATOM 671 O O . GLU A 1 85 ? 29.811 -16.011 -41.190 1.00 59.41 85 GLU A O 1
ATOM 676 N N . THR A 1 86 ? 31.144 -15.822 -42.994 1.00 57.25 86 THR A N 1
ATOM 677 C CA . THR A 1 86 ? 30.495 -14.787 -43.778 1.00 57.25 86 THR A CA 1
ATOM 678 C C . THR A 1 86 ? 29.179 -15.297 -44.349 1.00 57.25 86 THR A C 1
ATOM 680 O O . THR A 1 86 ? 29.214 -16.283 -45.071 1.00 57.25 86 THR A O 1
ATOM 683 N N . ASP A 1 87 ? 28.070 -14.588 -44.139 1.00 58.16 87 ASP A N 1
ATOM 684 C CA . ASP A 1 87 ? 27.126 -14.353 -45.236 1.00 58.16 87 ASP A CA 1
ATOM 685 C C . ASP A 1 87 ? 26.265 -13.112 -44.963 1.00 58.16 87 ASP A C 1
ATOM 687 O O . ASP A 1 87 ? 25.401 -13.062 -44.085 1.00 58.16 87 ASP A O 1
ATOM 691 N N . ASP A 1 88 ? 26.608 -12.075 -45.715 1.00 63.03 88 A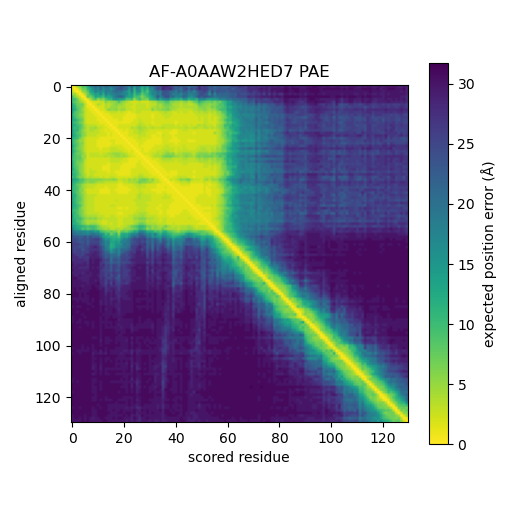SP A N 1
ATOM 692 C CA . ASP A 1 88 ? 25.949 -10.789 -45.830 1.00 63.03 88 ASP A CA 1
ATOM 693 C C . ASP A 1 88 ? 24.770 -10.952 -46.796 1.00 63.03 88 ASP A C 1
ATOM 695 O O . ASP A 1 88 ? 24.947 -11.028 -48.011 1.00 63.03 88 ASP A O 1
ATOM 699 N N . TRP A 1 89 ? 23.548 -11.020 -46.270 1.00 61.84 89 TRP A N 1
ATOM 700 C CA . TRP A 1 89 ? 22.353 -10.862 -47.094 1.00 61.84 89 TRP A CA 1
ATOM 701 C C . TRP A 1 89 ? 21.298 -10.077 -46.316 1.00 61.84 89 TRP A C 1
ATOM 703 O O . TRP A 1 89 ? 20.402 -10.620 -45.697 1.00 61.84 89 TRP A O 1
ATOM 713 N N . TRP A 1 90 ? 21.455 -8.762 -46.259 1.00 59.53 90 TRP A N 1
ATOM 714 C CA . TRP 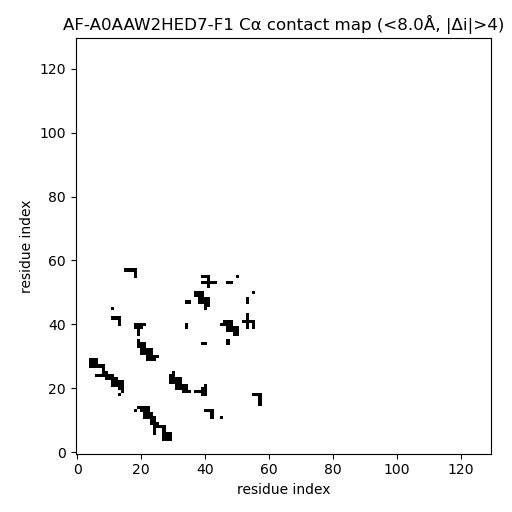A 1 90 ? 20.361 -7.796 -46.449 1.00 59.53 90 TRP A CA 1
ATOM 715 C C . TRP A 1 90 ? 20.839 -6.396 -46.067 1.00 59.53 90 TRP A C 1
ATOM 717 O O . TRP A 1 90 ? 20.131 -5.606 -45.443 1.00 59.53 90 TRP A O 1
ATOM 727 N N . LEU A 1 91 ? 22.025 -6.004 -46.540 1.00 54.94 91 LEU A N 1
ATOM 728 C CA . L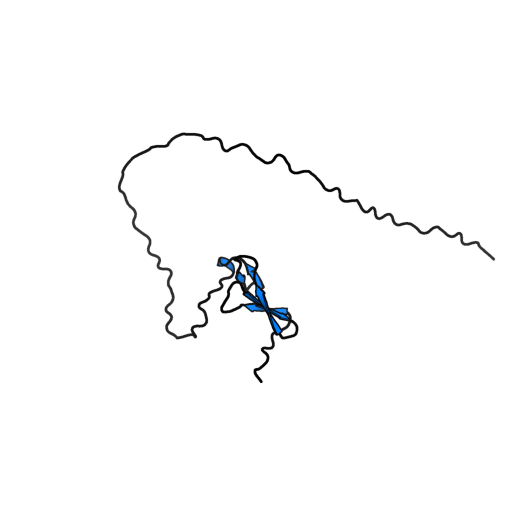EU A 1 91 ? 22.135 -4.599 -46.879 1.00 54.94 91 LEU A CA 1
ATOM 729 C C . LEU A 1 91 ? 21.034 -4.276 -47.903 1.00 54.94 91 LEU A C 1
ATOM 731 O O . LEU A 1 91 ? 20.939 -4.882 -48.967 1.00 54.94 91 LEU A O 1
ATOM 735 N N . THR A 1 92 ? 20.235 -3.276 -47.537 1.00 57.81 92 THR A N 1
ATOM 736 C CA . THR A 1 92 ? 19.225 -2.543 -48.311 1.00 57.81 92 THR A CA 1
ATOM 737 C C . THR A 1 92 ? 17.857 -3.194 -48.517 1.00 57.81 92 THR A C 1
ATOM 739 O O . THR A 1 92 ? 17.640 -3.993 -49.415 1.00 57.81 92 THR A O 1
ATOM 742 N N . THR A 1 93 ? 16.860 -2.671 -47.796 1.00 59.69 93 THR A N 1
ATOM 743 C CA . THR A 1 93 ? 15.787 -1.889 -48.436 1.00 59.69 93 THR A CA 1
ATOM 744 C C . THR A 1 93 ? 15.180 -0.929 -47.411 1.00 59.69 93 THR A C 1
ATOM 746 O O . THR A 1 93 ? 14.490 -1.333 -46.478 1.00 59.69 93 THR A O 1
ATOM 749 N N . THR A 1 94 ? 15.436 0.365 -47.613 1.00 62.69 94 THR A N 1
ATOM 750 C CA . THR A 1 94 ? 14.680 1.487 -47.044 1.00 62.69 94 THR A CA 1
ATOM 751 C C . THR A 1 94 ? 13.189 1.258 -47.275 1.00 62.69 94 THR A C 1
ATOM 753 O O . THR A 1 94 ? 12.661 1.558 -48.344 1.00 62.69 94 THR A O 1
ATOM 756 N N . THR A 1 95 ? 12.501 0.730 -46.266 1.00 60.59 95 THR A N 1
ATOM 757 C CA . THR A 1 95 ? 11.042 0.726 -46.222 1.00 60.59 95 THR A CA 1
ATOM 758 C C . THR A 1 95 ? 10.623 1.874 -45.329 1.00 60.59 95 THR A C 1
ATOM 760 O O . THR A 1 95 ? 10.894 1.901 -44.130 1.00 60.59 95 THR A O 1
ATOM 763 N N . ARG A 1 96 ? 10.028 2.873 -45.978 1.00 62.41 96 ARG A N 1
ATOM 764 C CA . ARG A 1 96 ? 9.431 4.061 -45.380 1.00 62.41 96 ARG A CA 1
ATOM 765 C C . ARG A 1 96 ? 8.612 3.665 -44.154 1.00 62.41 96 ARG A C 1
ATOM 767 O O . ARG A 1 96 ? 7.663 2.892 -44.263 1.00 62.41 96 ARG A O 1
ATOM 774 N N . ARG A 1 97 ? 8.970 4.224 -42.998 1.00 63.59 97 ARG A N 1
ATOM 775 C CA . ARG A 1 97 ? 8.081 4.266 -41.839 1.00 63.59 97 ARG A CA 1
ATOM 776 C C . ARG A 1 97 ? 6.807 5.004 -42.286 1.00 63.59 97 ARG A C 1
ATOM 778 O O . ARG A 1 97 ? 6.943 6.102 -42.826 1.00 63.59 97 ARG A O 1
ATOM 785 N N . PRO A 1 98 ? 5.618 4.398 -42.148 1.00 55.75 98 PRO A N 1
ATOM 786 C CA . PRO A 1 98 ? 4.374 4.996 -42.607 1.00 55.75 98 PRO A CA 1
ATOM 787 C C . PRO A 1 98 ? 4.138 6.345 -41.930 1.00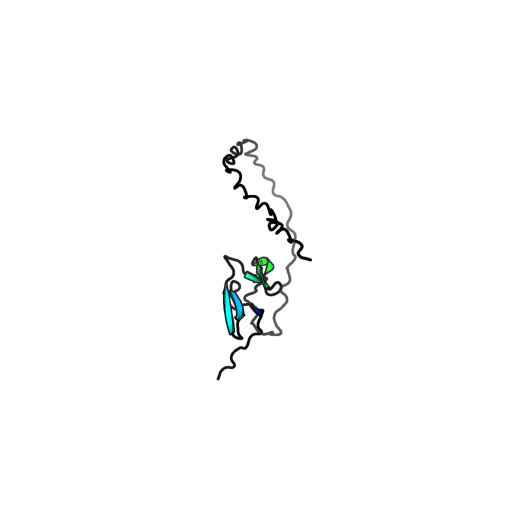 55.75 98 PRO A C 1
ATOM 789 O O . PRO A 1 98 ? 4.427 6.524 -40.744 1.00 55.75 98 PRO A O 1
ATOM 792 N N . GLU A 1 99 ? 3.640 7.276 -42.737 1.00 61.16 99 GLU A N 1
ATOM 793 C CA . GLU A 1 99 ? 3.256 8.628 -42.362 1.00 61.16 99 GLU A CA 1
ATOM 794 C C . GLU A 1 99 ? 2.282 8.608 -41.172 1.00 61.16 99 GLU A C 1
ATOM 796 O O . GLU A 1 99 ? 1.227 7.979 -41.182 1.00 61.16 99 GLU A O 1
ATOM 801 N N . GLU A 1 100 ? 2.733 9.264 -40.109 1.00 59.91 100 GLU A N 1
ATOM 802 C CA . GLU A 1 100 ? 2.004 10.065 -39.126 1.00 59.91 100 GLU A CA 1
ATOM 803 C C . GLU A 1 100 ? 0.465 10.072 -39.230 1.00 59.91 100 GLU A C 1
ATOM 805 O O . GLU A 1 100 ? -0.147 10.952 -39.830 1.00 59.91 100 GLU A O 1
ATOM 810 N N . TRP A 1 101 ? -0.190 9.150 -38.526 1.00 57.19 101 TRP A N 1
ATOM 811 C CA . TRP A 1 101 ? -1.620 9.225 -38.223 1.00 57.19 101 TRP A CA 1
ATOM 812 C C . TRP A 1 101 ? -1.844 9.999 -36.914 1.00 57.19 101 TRP A C 1
ATOM 814 O O . TRP A 1 101 ? -2.254 9.446 -35.902 1.00 57.19 101 TRP A O 1
ATOM 824 N N . TRP A 1 102 ? -1.581 11.307 -36.919 1.00 58.00 102 TRP A N 1
ATOM 825 C CA . TRP A 1 102 ? -1.956 12.198 -35.807 1.00 58.00 102 TRP A CA 1
ATOM 826 C C . TRP A 1 102 ? -2.613 13.477 -36.326 1.00 58.00 102 TRP A C 1
ATOM 828 O O . TRP A 1 102 ? -2.151 14.578 -36.048 1.00 58.00 102 TRP A O 1
ATOM 838 N N . THR A 1 103 ? -3.686 13.365 -37.107 1.00 59.31 103 THR A N 1
ATOM 839 C CA . THR A 1 103 ? -4.380 14.551 -37.643 1.00 59.31 103 THR A CA 1
ATOM 840 C C . THR A 1 103 ? -5.789 14.777 -37.126 1.00 59.31 103 THR A C 1
ATOM 842 O O . THR A 1 103 ? -6.508 15.542 -37.747 1.00 59.31 103 THR A O 1
ATOM 845 N N . ASN A 1 104 ? -6.194 14.240 -35.969 1.00 65.25 104 ASN A N 1
ATOM 846 C CA . ASN A 1 104 ? -7.428 14.711 -35.320 1.00 65.25 104 ASN A CA 1
ATOM 847 C C . ASN A 1 104 ? -7.369 14.635 -33.787 1.00 65.25 104 ASN A C 1
ATOM 849 O O . ASN A 1 104 ? -7.941 13.735 -33.179 1.00 65.25 104 ASN A O 1
ATOM 853 N N . SER A 1 105 ? -6.739 15.629 -33.161 1.00 65.19 105 SER A N 1
ATOM 854 C CA . SER A 1 105 ? -7.177 16.074 -31.833 1.00 65.19 105 SER A CA 1
ATOM 855 C C . SER A 1 105 ? -8.087 17.289 -32.023 1.00 65.19 105 SER A C 1
ATOM 857 O O . SER A 1 105 ? -7.586 18.328 -32.459 1.00 65.19 105 SER A O 1
ATOM 859 N N . PRO A 1 106 ? -9.395 17.220 -31.717 1.00 66.50 106 PRO A N 1
ATOM 860 C CA . PRO A 1 106 ? -10.197 18.428 -31.585 1.00 66.50 106 PRO A CA 1
ATOM 861 C C . PRO A 1 106 ? -9.668 19.248 -30.399 1.00 66.50 106 PRO A C 1
ATOM 863 O O . PRO A 1 106 ? -9.607 18.774 -29.264 1.00 66.50 106 PRO A O 1
ATOM 866 N N . GLN A 1 107 ? -9.230 20.473 -30.687 1.00 61.47 107 GLN A N 1
ATOM 867 C CA . GLN A 1 107 ? -8.767 21.432 -29.692 1.00 61.47 107 GLN A CA 1
ATOM 868 C C . GLN A 1 107 ? -9.931 21.960 -28.837 1.00 61.47 107 GLN A C 1
ATOM 870 O O . GLN A 1 107 ? -10.978 22.346 -29.347 1.00 61.47 107 GLN A O 1
ATOM 875 N N . THR A 1 108 ? -9.640 22.021 -27.534 1.00 59.84 108 THR A N 1
ATOM 876 C CA . THR A 1 108 ? -10.064 23.024 -26.542 1.00 59.84 108 THR A CA 1
ATOM 877 C C . THR A 1 108 ? -11.545 23.118 -26.168 1.00 59.84 108 THR A C 1
ATOM 879 O O . THR A 1 108 ? -12.321 23.870 -26.747 1.00 59.84 108 THR A O 1
ATOM 882 N N . THR A 1 109 ? -11.884 22.472 -25.049 1.00 62.28 109 THR A N 1
ATOM 883 C CA . THR A 1 109 ? -12.944 22.926 -24.143 1.00 62.28 109 THR A CA 1
ATOM 884 C C . THR A 1 109 ? -12.560 24.300 -23.594 1.00 62.28 109 THR A C 1
ATOM 886 O O . THR A 1 109 ? -11.604 24.421 -22.823 1.00 62.28 109 THR A O 1
ATOM 889 N N . GLU A 1 110 ? -13.289 25.342 -23.977 1.00 65.81 110 GLU A N 1
ATOM 890 C CA . GLU A 1 110 ? -13.163 26.646 -23.337 1.00 65.81 110 GLU A CA 1
ATOM 891 C C . GLU A 1 110 ? -13.578 26.535 -21.865 1.00 65.81 110 GLU A C 1
ATOM 893 O O . GLU A 1 110 ? -14.667 26.066 -21.528 1.00 65.81 110 GLU A O 1
ATOM 898 N N . ARG A 1 111 ? -12.692 26.955 -20.958 1.00 69.75 111 ARG A N 1
ATOM 899 C CA . ARG A 1 111 ? -13.078 27.239 -19.573 1.00 69.75 111 ARG A CA 1
ATOM 900 C C . ARG A 1 111 ? -13.959 28.488 -19.602 1.00 69.75 111 ARG A C 1
ATOM 902 O O . ARG A 1 111 ? -13.462 29.519 -20.055 1.00 69.75 111 ARG A O 1
ATOM 909 N N . PRO A 1 112 ? -15.182 28.482 -19.047 1.00 57.03 112 PRO A N 1
ATOM 910 C CA . PRO A 1 112 ? -15.809 29.743 -18.699 1.00 57.03 112 PRO A CA 1
ATOM 911 C C . PRO A 1 112 ? -14.917 30.426 -17.655 1.00 57.03 112 PRO A C 1
ATOM 913 O O . PRO A 1 112 ? -14.667 29.894 -16.567 1.00 57.03 112 PRO A O 1
ATOM 916 N N . MET A 1 113 ? -14.381 31.591 -18.016 1.00 55.91 113 MET A N 1
ATOM 917 C CA . MET A 1 113 ? -13.781 32.509 -17.059 1.00 55.91 113 MET A CA 1
ATOM 918 C C . MET A 1 113 ? -14.897 32.933 -16.107 1.00 55.91 113 MET A C 1
ATOM 920 O O . MET A 1 113 ? -15.769 33.716 -16.468 1.00 55.91 113 MET A O 1
ATOM 924 N N . TRP A 1 114 ? -14.899 32.391 -14.893 1.00 53.19 114 TRP A N 1
ATOM 925 C CA . TRP A 1 114 ? -15.663 32.966 -13.798 1.00 53.19 114 TRP A CA 1
ATOM 926 C C . TRP A 1 114 ? -15.018 34.321 -13.493 1.00 53.19 114 TRP A C 1
ATOM 928 O O . TRP A 1 114 ? -14.009 34.423 -12.798 1.00 53.19 114 TRP A O 1
ATOM 938 N N . THR A 1 115 ? -15.536 35.378 -14.108 1.00 56.62 115 THR A N 1
ATOM 939 C CA . THR A 1 115 ? -15.198 36.740 -13.717 1.00 56.62 115 THR A CA 1
ATOM 940 C C . THR A 1 115 ? -15.803 36.971 -12.344 1.00 56.62 115 THR A C 1
ATOM 942 O O . THR A 1 115 ? -17.018 37.074 -12.183 1.00 56.62 115 THR A O 1
ATOM 945 N N . THR A 1 116 ? -14.941 37.020 -11.334 1.00 66.00 116 THR A N 1
ATOM 946 C CA . THR A 1 116 ? -15.267 37.502 -9.994 1.00 66.00 116 THR A CA 1
ATOM 947 C C . THR A 1 116 ? -15.568 38.998 -10.062 1.00 66.00 116 THR A C 1
ATOM 949 O O . THR A 1 116 ? -14.744 39.826 -9.680 1.00 66.00 116 THR A O 1
ATOM 952 N N . GLU A 1 117 ? -16.741 39.374 -10.565 1.00 55.81 117 GLU A N 1
ATOM 953 C CA . GLU A 1 117 ? -17.257 40.719 -10.350 1.00 55.81 117 GLU A CA 1
ATOM 954 C C . GLU A 1 117 ? -17.942 40.763 -8.988 1.00 55.81 117 GLU A C 1
ATOM 956 O O . GLU A 1 117 ? -19.040 40.251 -8.771 1.00 55.81 117 GLU A O 1
ATOM 961 N N . ALA A 1 118 ? -17.231 41.371 -8.041 1.00 60.12 118 ALA A N 1
ATOM 962 C CA . ALA A 1 118 ? -17.774 41.821 -6.778 1.00 60.12 118 ALA A CA 1
ATOM 963 C C . ALA A 1 118 ? -18.938 42.784 -7.053 1.00 60.12 118 ALA A C 1
ATOM 965 O O . ALA A 1 118 ? -18.734 43.969 -7.331 1.00 60.12 118 ALA A O 1
ATOM 966 N N . VAL A 1 119 ? -20.166 42.272 -6.962 1.00 59.25 119 VAL A N 1
ATOM 967 C CA . VAL A 1 119 ? -21.376 43.090 -6.906 1.00 59.25 119 VAL A CA 1
ATOM 968 C C . VAL A 1 119 ? -21.276 43.946 -5.646 1.00 59.25 119 VAL A C 1
ATOM 970 O O . VAL A 1 119 ? -21.490 43.478 -4.528 1.00 59.25 119 VAL A O 1
ATOM 973 N N . ARG A 1 120 ? -20.883 45.210 -5.819 1.00 64.06 120 ARG A N 1
ATOM 974 C CA . ARG A 1 120 ? -20.954 46.217 -4.759 1.00 64.06 120 ARG A CA 1
ATOM 975 C C . ARG A 1 120 ? -22.429 46.371 -4.363 1.00 64.06 120 ARG A C 1
ATOM 977 O O . ARG A 1 120 ? -23.262 46.521 -5.258 1.00 64.06 120 ARG A O 1
ATOM 984 N N . PRO A 1 121 ? -22.779 46.362 -3.067 1.00 63.66 121 PRO A N 1
ATOM 985 C CA . PRO A 1 121 ? -24.137 46.684 -2.653 1.00 63.66 121 PRO A CA 1
ATOM 986 C C . PRO A 1 121 ? -24.470 48.141 -3.028 1.00 63.66 121 PRO A C 1
ATOM 988 O O . PRO A 1 121 ? -23.573 48.992 -3.036 1.00 63.66 121 PRO A O 1
ATOM 991 N N . PRO A 1 122 ? -25.739 48.459 -3.342 1.00 61.16 122 PRO A N 1
ATOM 992 C CA . PRO A 1 122 ? -26.146 49.829 -3.625 1.00 61.16 122 PRO A CA 1
ATOM 993 C C . PRO A 1 122 ? -25.915 50.711 -2.391 1.00 61.16 122 PRO A C 1
ATOM 995 O O . PRO A 1 122 ? -26.287 50.347 -1.276 1.00 61.16 122 PRO A O 1
ATOM 998 N N . MET A 1 123 ? -25.307 51.884 -2.593 1.00 57.44 123 MET A N 1
ATOM 999 C CA . MET A 1 123 ? -25.205 52.919 -1.565 1.00 57.44 123 MET A CA 1
ATOM 1000 C C . MET A 1 123 ? -26.617 53.371 -1.181 1.00 57.44 123 MET A C 1
ATOM 1002 O O . MET A 1 123 ? -27.259 54.122 -1.913 1.00 57.44 123 MET A O 1
ATOM 1006 N N . THR A 1 124 ? -27.117 52.924 -0.032 1.00 57.09 124 THR A N 1
ATOM 1007 C CA . THR A 1 124 ? -28.301 53.523 0.582 1.00 57.09 124 THR A CA 1
ATOM 1008 C C . THR A 1 124 ? -27.915 54.901 1.102 1.00 57.09 124 THR A C 1
ATOM 1010 O O . THR A 1 124 ? -27.104 55.021 2.019 1.00 57.09 124 THR A O 1
ATOM 1013 N N . THR A 1 125 ? -28.481 55.944 0.499 1.00 65.00 125 THR A N 1
ATOM 1014 C CA . THR A 1 125 ? -28.418 57.321 0.990 1.00 65.00 125 THR A CA 1
ATOM 1015 C C . THR A 1 125 ? -28.824 57.360 2.465 1.00 65.00 125 THR A C 1
ATOM 1017 O O . THR A 1 125 ? -29.988 57.137 2.793 1.00 65.00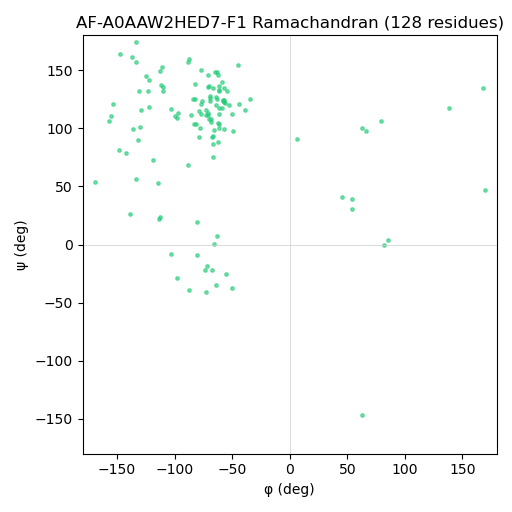 125 THR A O 1
ATOM 1020 N N . VAL A 1 126 ? -27.882 57.663 3.362 1.00 62.66 126 VAL A N 1
ATOM 1021 C CA . VAL A 1 1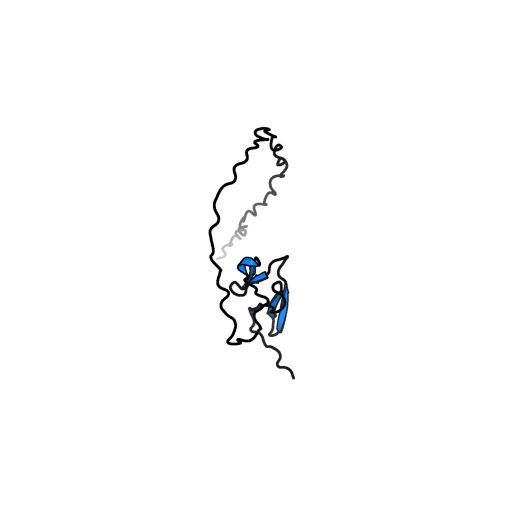26 ? -28.227 58.066 4.729 1.00 62.66 126 VAL A CA 1
ATOM 1022 C C . VAL A 1 126 ? -28.859 59.446 4.620 1.00 62.66 126 VAL A C 1
ATOM 1024 O O . VAL A 1 126 ? -28.202 60.433 4.298 1.00 62.66 126 VAL A O 1
ATOM 1027 N N . ARG A 1 127 ? -30.173 59.497 4.824 1.00 59.44 127 ARG A N 1
ATOM 1028 C CA . ARG A 1 127 ? -30.918 60.741 4.975 1.00 59.44 127 ARG A CA 1
ATOM 1029 C C . ARG A 1 127 ? -30.555 61.304 6.346 1.00 59.44 127 ARG A C 1
ATOM 1031 O O . ARG A 1 127 ? -30.900 60.705 7.361 1.00 59.44 127 ARG A O 1
ATOM 1038 N N . SER A 1 128 ? -29.835 62.419 6.365 1.00 55.62 128 SER A N 1
ATOM 1039 C CA . SER A 1 128 ? -29.614 63.207 7.573 1.00 55.62 128 SER A CA 1
ATOM 1040 C C . SER A 1 128 ? -30.964 63.627 8.154 1.00 55.62 128 SER A C 1
ATOM 1042 O O . SER A 1 128 ? -31.758 64.271 7.468 1.00 55.62 128 SER A O 1
ATOM 1044 N N . TYR A 1 129 ? -31.210 63.276 9.411 1.00 62.62 129 TYR A N 1
ATOM 1045 C CA . TYR A 1 129 ? -32.192 63.943 10.255 1.00 62.62 129 TYR A CA 1
ATOM 1046 C C . TYR A 1 129 ? -31.456 64.432 11.504 1.00 62.62 129 TYR A C 1
ATOM 1048 O O . TYR A 1 129 ? -30.632 63.697 12.043 1.00 62.62 129 TYR A O 1
ATOM 1056 N N . ASN A 1 130 ? -31.722 65.704 11.821 1.00 56.50 130 ASN A N 1
ATOM 1057 C CA . ASN A 1 130 ? -31.115 66.568 12.843 1.00 56.50 130 ASN A CA 1
ATOM 1058 C C . ASN A 1 130 ? -30.699 65.891 14.148 1.00 56.50 130 ASN A C 1
ATOM 1060 O O . ASN A 1 130 ? -31.535 65.149 14.708 1.00 56.50 130 ASN A O 1
#